Protein AF-A0A947YPZ5-F1 (afdb_monomer)

Secondary structure (DSSP, 8-state):
--------HHHHHHHHHHH-TT--HHHHHHHHHHHHHHHHHHHHHHHHHHHHHHHHHHHHHHHHHHHHHHTT--

Foldseek 3Di:
DDDDDDDDPVVVVVLCVVQDPPGDSVVVVVVVVVVVVVVVVVVVVVVVVVVVVVVVVVVVVVVVVVVVVVVVPD

Sequence (74 aa):
MKTEIVLSDDLLMTISRTVGKTGNYSEFVNNILRRYFTRTARSNQENRDLEILNQNSEYLNHEAEDVLAYQVML

Radius of gyration: 25.27 Å; Cα contacts (8 Å, |Δi|>4): 10; chains: 1; bounding box: 48×38×70 Å

pLDDT: mean 70.97, std 14.0, range [45.34, 89.62]

Structure (mmCIF, N/CA/C/O backbone):
data_AF-A0A947YPZ5-F1
#
_entry.id   AF-A0A947YPZ5-F1
#
loop_
_atom_site.group_PDB
_atom_site.id
_atom_site.type_symbol
_atom_site.label_atom_id
_atom_site.label_alt_id
_atom_site.label_comp_id
_atom_site.label_asym_id
_atom_site.label_entity_id
_atom_site.label_seq_id
_atom_site.pdbx_PDB_ins_code
_atom_site.Cartn_x
_atom_site.Cartn_y
_atom_site.Cartn_z
_atom_site.occupancy
_atom_site.B_iso_or_equiv
_atom_site.auth_seq_id
_atom_site.auth_comp_id
_atom_site.auth_asym_id
_atom_site.auth_atom_id
_atom_site.pdbx_PDB_model_num
ATOM 1 N N . MET A 1 1 ? -0.729 19.757 5.581 1.00 76.12 1 MET A N 1
ATOM 2 C CA . MET A 1 1 ? -2.056 20.153 5.056 1.00 76.12 1 MET A CA 1
ATOM 3 C C . MET A 1 1 ? -3.098 19.223 5.663 1.00 76.12 1 MET A C 1
ATOM 5 O O . MET A 1 1 ? -2.787 18.044 5.793 1.00 76.12 1 MET A O 1
ATOM 9 N N . LYS A 1 2 ? -4.265 19.725 6.090 1.00 80.75 2 LYS A N 1
ATOM 10 C CA . LYS A 1 2 ? -5.371 18.887 6.590 1.00 80.75 2 LYS A CA 1
ATOM 11 C C . LYS A 1 2 ? -6.375 18.694 5.454 1.00 80.75 2 LYS A C 1
ATOM 13 O O . LYS A 1 2 ? -6.807 19.682 4.871 1.00 80.75 2 LYS A O 1
ATOM 18 N N . THR A 1 3 ? -6.738 17.446 5.186 1.00 81.62 3 THR A N 1
ATOM 19 C CA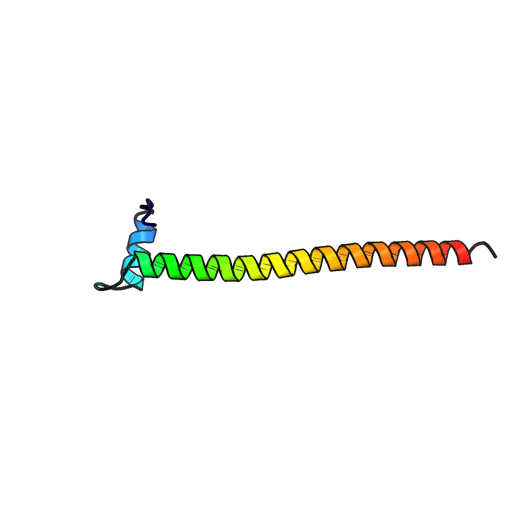 . THR A 1 3 ? -7.755 17.074 4.198 1.00 81.62 3 THR A CA 1
ATOM 20 C C . THR A 1 3 ? -8.750 16.143 4.875 1.00 81.62 3 THR A C 1
ATOM 22 O O . THR A 1 3 ? -8.344 15.263 5.633 1.00 81.62 3 THR A O 1
ATOM 25 N N . GLU A 1 4 ? -10.038 16.348 4.625 1.00 82.62 4 GLU A N 1
ATOM 26 C CA . GLU A 1 4 ? -11.108 15.480 5.116 1.00 82.62 4 GLU A CA 1
ATOM 27 C C . GLU A 1 4 ? -11.536 14.547 3.983 1.00 82.62 4 GLU A C 1
ATOM 29 O O . GLU A 1 4 ? -11.700 14.978 2.843 1.00 82.62 4 GLU A O 1
ATOM 34 N N . ILE A 1 5 ? -11.642 13.255 4.287 1.00 79.69 5 ILE A N 1
ATOM 35 C CA . ILE A 1 5 ? -12.009 12.213 3.330 1.00 79.69 5 ILE A CA 1
ATOM 36 C C . ILE A 1 5 ? -13.220 11.465 3.870 1.00 79.69 5 ILE A C 1
ATOM 38 O O . ILE A 1 5 ? -13.289 11.162 5.061 1.00 79.69 5 ILE A O 1
ATOM 42 N N . VAL A 1 6 ? -14.173 11.177 2.991 1.00 86.25 6 VAL A N 1
ATOM 43 C CA . VAL A 1 6 ? -15.335 10.358 3.332 1.00 86.25 6 VAL A CA 1
ATOM 44 C C . VAL A 1 6 ? -14.964 8.902 3.079 1.00 86.25 6 VAL A C 1
ATOM 46 O O .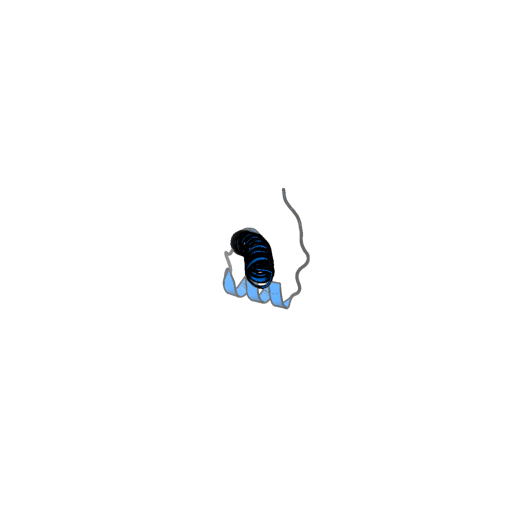 VAL A 1 6 ? -14.512 8.554 1.989 1.00 86.25 6 VAL A O 1
ATOM 49 N N . LEU A 1 7 ? -15.128 8.065 4.098 1.00 82.69 7 LEU A N 1
ATOM 50 C CA . LEU A 1 7 ? -14.925 6.620 4.035 1.00 82.69 7 LEU A CA 1
ATOM 51 C C . LEU A 1 7 ? -16.255 5.929 4.317 1.00 82.69 7 LEU A C 1
ATOM 53 O O . LEU A 1 7 ? -17.120 6.494 4.984 1.00 82.69 7 LEU A O 1
ATOM 57 N N . SER A 1 8 ? -16.408 4.710 3.817 1.00 89.62 8 SER A N 1
ATOM 58 C CA . SER A 1 8 ? -17.569 3.887 4.127 1.00 89.62 8 SER A CA 1
ATOM 59 C C . SER A 1 8 ? -17.571 3.451 5.598 1.00 89.62 8 SER A C 1
ATOM 61 O O . SER A 1 8 ? -16.516 3.319 6.232 1.00 89.62 8 SER A O 1
ATOM 63 N N . ASP A 1 9 ? -18.765 3.215 6.147 1.00 88.00 9 ASP A N 1
ATOM 64 C CA . ASP A 1 9 ? -18.941 2.858 7.560 1.00 88.00 9 ASP A CA 1
ATOM 65 C C . ASP A 1 9 ? -18.211 1.562 7.939 1.00 88.00 9 ASP A C 1
ATOM 67 O O . ASP A 1 9 ? -17.658 1.452 9.036 1.00 88.00 9 ASP A O 1
ATOM 71 N N . ASP A 1 10 ? -18.135 0.590 7.027 1.00 89.19 10 ASP A N 1
ATOM 72 C CA . ASP A 1 10 ? -17.420 -0.671 7.242 1.00 89.19 10 ASP A CA 1
ATOM 73 C C . ASP A 1 10 ? -15.907 -0.455 7.418 1.00 89.19 10 ASP A C 1
ATOM 75 O O . ASP A 1 10 ? -15.283 -1.051 8.308 1.00 89.19 10 ASP A O 1
ATOM 79 N N . LEU A 1 11 ? -15.318 0.456 6.636 1.00 83.69 11 LEU A N 1
ATOM 80 C CA . LEU A 1 11 ? -13.909 0.818 6.746 1.00 83.69 11 LEU A CA 1
ATOM 81 C C . LEU A 1 11 ? -13.641 1.577 8.042 1.00 83.69 11 LEU A C 1
ATOM 83 O O . LEU A 1 11 ? -12.684 1.253 8.745 1.00 83.69 11 LEU A O 1
ATOM 87 N N . LEU A 1 12 ? -14.500 2.533 8.407 1.00 85.94 12 LEU A N 1
ATOM 88 C CA . LEU A 1 12 ? -14.380 3.258 9.675 1.00 85.94 12 LEU A CA 1
ATOM 89 C C . LEU A 1 12 ? -14.456 2.307 10.872 1.00 85.94 12 LEU A C 1
ATOM 91 O O . LEU A 1 12 ? -13.637 2.401 11.790 1.00 85.94 12 LEU A O 1
ATOM 95 N N . MET A 1 13 ? -15.375 1.340 10.838 1.00 88.06 13 MET A N 1
ATOM 96 C CA . MET A 1 13 ? -15.513 0.340 11.894 1.00 88.06 13 MET A CA 1
ATOM 97 C C . MET A 1 13 ? -14.278 -0.568 11.971 1.00 88.06 13 MET A C 1
ATOM 99 O O . MET A 1 13 ? -13.775 -0.841 13.063 1.00 88.06 13 MET A O 1
ATOM 103 N N . THR A 1 14 ? -13.734 -0.982 10.828 1.00 87.56 14 THR A N 1
ATOM 104 C CA . THR A 1 14 ? -12.511 -1.797 10.757 1.00 87.56 14 THR A CA 1
ATOM 105 C C . THR A 1 14 ? -11.295 -1.044 11.294 1.00 87.56 14 THR A C 1
ATOM 107 O O . THR A 1 14 ? -10.536 -1.582 12.106 1.00 87.56 14 THR A O 1
ATOM 110 N N . ILE A 1 15 ? -11.139 0.226 10.911 1.00 86.38 15 ILE A N 1
ATOM 111 C CA . ILE A 1 15 ? -10.075 1.093 11.420 1.00 86.38 15 ILE A CA 1
ATOM 112 C C . ILE A 1 15 ? -10.237 1.252 12.933 1.00 86.38 15 ILE A C 1
ATOM 114 O O . ILE A 1 15 ? -9.296 0.965 13.665 1.00 86.38 15 ILE A O 1
ATOM 118 N N . SER A 1 16 ? -11.435 1.591 13.421 1.00 85.44 16 SER A N 1
ATOM 119 C CA . SER A 1 16 ? -11.697 1.792 14.855 1.00 85.44 16 SER A CA 1
ATOM 120 C C . SER A 1 16 ? -11.307 0.587 15.718 1.00 85.44 16 SER A C 1
ATOM 122 O O . SER A 1 16 ? -10.700 0.743 16.778 1.00 85.44 16 SER A O 1
ATOM 124 N N . ARG A 1 17 ? -11.587 -0.631 15.235 1.00 88.19 17 ARG A N 1
ATOM 125 C CA . ARG A 1 17 ? -11.203 -1.885 15.897 1.00 88.19 17 ARG A CA 1
ATOM 126 C C . ARG A 1 17 ? -9.691 -2.092 15.902 1.00 8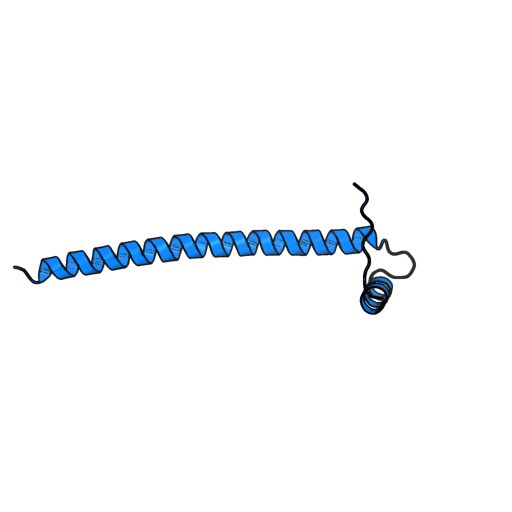8.19 17 ARG A C 1
ATOM 128 O O . ARG A 1 17 ? -9.164 -2.632 16.867 1.00 88.19 17 ARG A O 1
ATOM 135 N N . THR A 1 18 ? -9.013 -1.655 14.843 1.00 84.62 18 THR A N 1
ATOM 136 C CA . THR A 1 18 ? -7.568 -1.832 14.661 1.00 84.62 18 THR A CA 1
ATOM 137 C C . THR A 1 18 ? -6.753 -0.830 15.478 1.00 84.62 18 THR A C 1
ATOM 139 O O . THR A 1 18 ? -5.776 -1.219 16.111 1.00 84.62 18 THR A O 1
ATOM 142 N N . VAL A 1 19 ? -7.137 0.454 15.489 1.00 86.50 19 VAL A N 1
ATOM 143 C CA . VAL A 1 19 ? -6.404 1.493 16.242 1.00 86.50 19 VAL A CA 1
ATOM 144 C C . VAL A 1 19 ? -6.813 1.534 17.723 1.00 86.50 19 VAL A C 1
ATOM 146 O O . VAL A 1 19 ? -6.084 2.072 18.555 1.00 86.50 19 VAL A O 1
ATOM 149 N N . GLY A 1 20 ? -7.963 0.947 18.068 1.00 83.12 20 GLY A N 1
ATOM 150 C CA . GLY A 1 20 ? -8.500 0.931 19.426 1.00 83.12 20 GLY A CA 1
ATOM 151 C C . GLY A 1 20 ? -9.105 2.273 19.859 1.00 83.12 20 GLY A C 1
ATOM 152 O O . GLY A 1 20 ? -9.152 3.247 19.110 1.00 83.12 20 GLY A O 1
ATOM 153 N N . LYS A 1 21 ? -9.587 2.333 21.109 1.00 70.38 21 LYS A N 1
ATOM 154 C CA . LYS A 1 21 ? -10.371 3.472 21.636 1.00 70.38 21 LYS A CA 1
ATOM 155 C C . LYS A 1 21 ? -9.599 4.796 21.731 1.00 70.38 21 LYS A C 1
ATOM 157 O O . LYS A 1 21 ? -10.223 5.849 21.741 1.00 70.38 21 LYS A O 1
ATOM 162 N N . THR A 1 22 ? -8.272 4.750 21.818 1.00 67.88 22 THR A N 1
ATOM 163 C CA . THR A 1 22 ? -7.391 5.929 21.936 1.00 67.88 22 THR A CA 1
ATOM 164 C C . THR A 1 22 ? -6.567 6.168 20.670 1.00 67.88 22 THR A C 1
ATOM 166 O O . THR A 1 22 ? -5.605 6.932 20.686 1.00 67.88 22 THR A O 1
ATOM 169 N N . GLY A 1 23 ? -6.902 5.471 19.586 1.00 73.81 23 GLY A N 1
ATOM 170 C CA . GLY A 1 23 ? -6.132 5.472 18.357 1.00 73.81 23 GLY A CA 1
ATOM 171 C C . GLY A 1 23 ? -6.313 6.730 17.511 1.00 73.81 23 GLY A C 1
ATOM 172 O O . GLY A 1 23 ? -7.418 7.255 17.371 1.00 73.81 23 GLY A O 1
ATOM 173 N N . ASN A 1 24 ? -5.228 7.190 16.886 1.00 84.75 24 ASN A N 1
ATOM 174 C CA . ASN A 1 24 ? -5.264 8.300 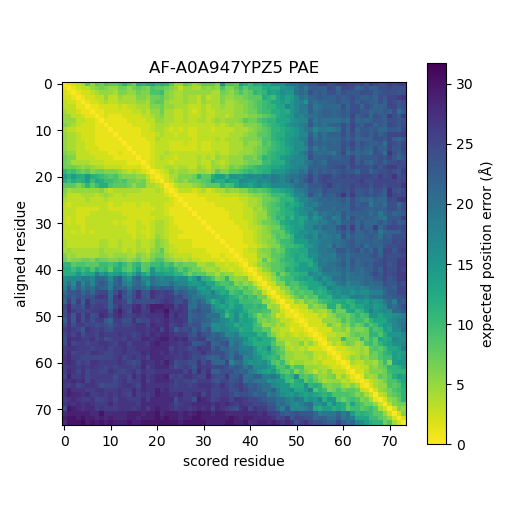15.942 1.00 84.75 24 ASN A CA 1
ATOM 175 C C . ASN A 1 24 ? -5.573 7.794 14.522 1.00 84.75 24 ASN A C 1
ATOM 177 O O . ASN A 1 24 ? -4.703 7.271 13.824 1.00 84.75 24 ASN A O 1
ATOM 181 N N . TYR A 1 25 ? -6.820 7.977 14.081 1.00 84.81 25 TYR A N 1
ATOM 182 C CA . TYR A 1 25 ? -7.289 7.584 12.745 1.00 84.81 25 TYR A CA 1
ATOM 183 C C . TYR A 1 25 ? -6.472 8.221 11.621 1.00 84.81 25 TYR A C 1
ATOM 185 O O . TYR A 1 25 ? -6.122 7.551 10.652 1.00 84.81 25 TYR A O 1
ATOM 193 N N . SER A 1 26 ? -6.149 9.508 11.759 1.00 84.12 26 SER A N 1
ATOM 194 C CA . SER A 1 26 ? -5.377 10.233 10.751 1.00 84.12 26 SER A CA 1
ATOM 195 C C . SER A 1 26 ? -3.979 9.640 10.622 1.00 84.12 26 SER A C 1
ATOM 197 O O . SER A 1 26 ? -3.509 9.386 9.515 1.00 84.12 26 SER A O 1
ATOM 199 N N . GLU A 1 27 ? -3.326 9.344 11.744 1.00 85.56 27 GLU A N 1
ATOM 200 C CA . GLU A 1 27 ? -2.001 8.723 11.750 1.00 85.56 27 GLU A CA 1
ATOM 201 C C . GLU A 1 27 ? -2.025 7.307 11.163 1.00 85.56 27 GLU A C 1
ATOM 203 O O . GLU A 1 27 ? -1.170 6.957 10.347 1.00 85.56 27 GLU A O 1
ATOM 208 N N . PHE A 1 28 ? -3.037 6.509 11.513 1.00 86.81 28 PHE A N 1
ATOM 209 C CA . PHE A 1 28 ? -3.214 5.162 10.976 1.00 86.81 28 PHE A CA 1
ATOM 210 C C . PHE A 1 28 ? -3.359 5.170 9.449 1.00 86.81 28 PHE A C 1
ATOM 212 O O . PHE A 1 28 ? -2.620 4.474 8.747 1.00 86.81 28 PHE A O 1
ATOM 219 N N . VAL A 1 29 ? -4.256 6.012 8.924 1.00 85.94 29 VAL A N 1
ATOM 220 C CA . VAL A 1 29 ? -4.476 6.153 7.478 1.00 85.94 29 VAL A CA 1
ATOM 221 C C . VAL A 1 29 ? -3.215 6.672 6.784 1.00 85.94 29 VAL A C 1
ATOM 223 O O . VAL A 1 29 ? -2.801 6.110 5.770 1.00 85.94 29 VAL A O 1
ATOM 226 N N . ASN A 1 30 ? -2.542 7.678 7.350 1.00 87.69 30 ASN A N 1
ATOM 227 C CA . ASN A 1 30 ? -1.294 8.203 6.789 1.00 87.69 30 ASN A CA 1
ATOM 228 C C . ASN A 1 30 ? -0.195 7.133 6.706 1.00 87.69 30 ASN A C 1
ATOM 230 O O . ASN A 1 30 ? 0.488 7.030 5.686 1.00 87.69 30 ASN A O 1
ATOM 234 N N . ASN A 1 31 ? -0.040 6.303 7.740 1.00 86.44 31 ASN A N 1
ATOM 235 C CA . ASN A 1 31 ? 0.949 5.226 7.749 1.00 86.44 31 ASN A CA 1
ATOM 236 C C . ASN A 1 31 ? 0.661 4.160 6.686 1.00 86.44 31 ASN A C 1
ATOM 238 O O . ASN A 1 31 ? 1.591 3.695 6.018 1.00 86.44 31 ASN A O 1
ATOM 242 N N . ILE A 1 32 ? -0.611 3.801 6.489 1.00 87.00 32 ILE A N 1
ATOM 243 C CA . ILE A 1 32 ? -1.021 2.878 5.423 1.00 87.00 32 ILE A CA 1
ATOM 244 C C . ILE A 1 32 ? -0.711 3.474 4.054 1.00 87.00 32 ILE A C 1
ATOM 246 O O . ILE A 1 32 ? -0.051 2.815 3.252 1.00 87.00 32 ILE A O 1
ATOM 250 N N . LEU A 1 33 ? -1.114 4.722 3.801 1.00 85.12 33 LEU A N 1
ATOM 251 C CA . LEU A 1 33 ? -0.858 5.395 2.526 1.00 85.12 33 LEU A CA 1
ATOM 252 C C . LEU A 1 33 ? 0.643 5.497 2.246 1.00 85.12 33 LEU A C 1
ATOM 254 O O . LEU A 1 33 ? 1.094 5.157 1.155 1.00 85.12 33 LEU A O 1
ATOM 258 N N . ARG A 1 34 ? 1.448 5.868 3.246 1.00 85.19 34 ARG A N 1
ATOM 259 C CA . ARG A 1 34 ? 2.908 5.933 3.107 1.00 85.19 34 ARG A CA 1
ATOM 260 C C . ARG A 1 34 ? 3.501 4.577 2.740 1.00 85.19 34 ARG A C 1
ATOM 262 O O . ARG A 1 34 ? 4.348 4.512 1.851 1.00 85.19 34 ARG A O 1
ATOM 269 N N . ARG A 1 35 ? 3.068 3.495 3.395 1.00 83.88 35 ARG A N 1
ATOM 270 C CA . ARG A 1 35 ? 3.518 2.130 3.076 1.00 83.88 35 ARG A CA 1
ATOM 271 C C . ARG A 1 35 ? 3.072 1.704 1.683 1.00 83.88 35 ARG A C 1
ATOM 273 O O . ARG A 1 35 ? 3.891 1.175 0.936 1.00 83.88 35 ARG A O 1
ATOM 280 N N . TYR A 1 36 ? 1.821 1.978 1.325 1.00 81.88 36 TYR A N 1
ATOM 281 C CA . TYR A 1 36 ? 1.263 1.688 0.009 1.00 81.88 36 TYR A CA 1
ATOM 282 C C . TYR A 1 36 ? 2.062 2.385 -1.093 1.00 81.88 36 TYR A C 1
ATOM 284 O O . TYR A 1 36 ? 2.563 1.720 -1.997 1.00 81.88 36 TYR A O 1
ATOM 292 N N . PHE A 1 37 ? 2.280 3.697 -0.982 1.00 79.94 37 PHE A N 1
ATOM 293 C CA . PHE A 1 37 ? 3.035 4.451 -1.980 1.00 79.94 37 PHE A CA 1
ATOM 294 C C . PHE A 1 37 ? 4.523 4.112 -1.978 1.00 79.94 37 PHE A C 1
ATOM 296 O O . PHE A 1 37 ? 5.113 4.055 -3.046 1.00 79.94 37 PHE A O 1
ATOM 303 N N . THR A 1 38 ? 5.134 3.807 -0.830 1.00 79.81 38 THR A N 1
ATOM 304 C CA . THR A 1 38 ? 6.538 3.350 -0.794 1.00 79.81 38 THR A CA 1
ATOM 305 C C . THR A 1 38 ? 6.694 2.003 -1.501 1.00 79.81 38 THR A C 1
ATOM 307 O O . THR A 1 38 ? 7.628 1.814 -2.276 1.00 79.81 38 THR A O 1
ATOM 310 N N . ARG A 1 39 ? 5.767 1.065 -1.267 1.00 76.94 39 ARG A N 1
ATOM 311 C CA . ARG A 1 39 ? 5.760 -0.243 -1.933 1.00 76.94 39 ARG A CA 1
ATOM 312 C C . ARG A 1 39 ? 5.470 -0.111 -3.427 1.00 76.94 39 ARG A C 1
ATOM 314 O O . ARG A 1 39 ? 6.146 -0.741 -4.228 1.00 76.94 39 ARG A O 1
ATOM 321 N N . THR A 1 40 ? 4.518 0.741 -3.794 1.00 71.69 40 THR A N 1
ATOM 322 C CA . THR A 1 40 ? 4.149 1.004 -5.192 1.00 71.69 40 THR A CA 1
ATOM 323 C C . THR A 1 40 ? 5.264 1.735 -5.935 1.00 71.69 40 THR A C 1
ATOM 325 O O . THR A 1 40 ? 5.546 1.409 -7.076 1.00 71.69 40 THR A O 1
ATOM 328 N N . ALA A 1 41 ? 5.960 2.678 -5.297 1.00 68.81 41 ALA A N 1
ATOM 329 C CA . ALA A 1 41 ? 7.110 3.357 -5.890 1.00 68.81 41 ALA A CA 1
ATOM 330 C C . ALA A 1 41 ? 8.267 2.385 -6.155 1.00 68.81 41 ALA A C 1
ATOM 332 O O . ALA A 1 41 ? 8.861 2.451 -7.226 1.00 68.81 41 ALA A O 1
ATOM 333 N N . ARG A 1 42 ? 8.535 1.456 -5.224 1.00 61.00 42 ARG A N 1
ATOM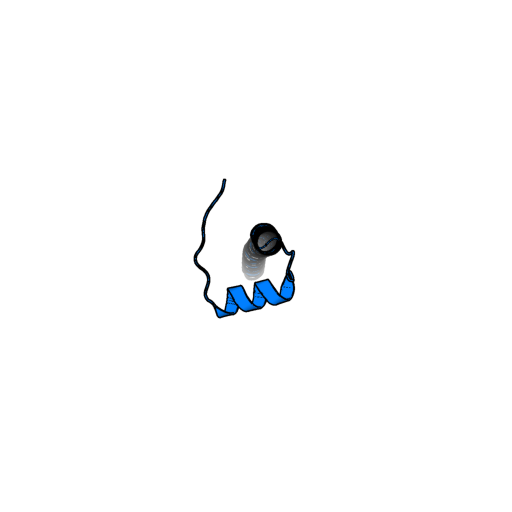 334 C CA . ARG A 1 42 ? 9.513 0.374 -5.424 1.00 61.00 42 ARG A CA 1
ATOM 335 C C . ARG A 1 42 ? 9.103 -0.564 -6.558 1.00 61.00 42 ARG A C 1
ATOM 337 O O . ARG A 1 42 ? 9.898 -0.789 -7.454 1.00 61.00 42 ARG A O 1
ATOM 344 N N . SER A 1 43 ? 7.848 -1.007 -6.585 1.00 58.25 43 SER A N 1
ATOM 345 C CA . SER A 1 43 ? 7.338 -1.886 -7.647 1.00 58.25 43 SER A CA 1
ATOM 346 C C . SER A 1 43 ? 7.282 -1.201 -9.020 1.00 58.25 43 SER A C 1
ATOM 348 O O . SER A 1 43 ? 7.576 -1.823 -10.031 1.00 58.25 43 SER A O 1
ATOM 350 N N . ASN A 1 44 ? 6.981 0.098 -9.079 1.00 54.81 44 ASN A N 1
ATOM 351 C CA . ASN A 1 44 ? 7.040 0.872 -10.321 1.00 54.81 44 ASN A CA 1
ATOM 352 C C . ASN A 1 44 ? 8.480 1.137 -10.776 1.00 54.81 44 ASN A C 1
ATOM 354 O O . ASN A 1 44 ? 8.705 1.357 -11.960 1.00 54.81 44 ASN A O 1
ATOM 358 N N . GLN A 1 45 ? 9.450 1.167 -9.861 1.00 55.62 45 GLN A N 1
ATOM 359 C CA . GLN A 1 45 ? 10.866 1.209 -10.218 1.00 55.62 45 GLN A CA 1
ATOM 360 C C . GLN A 1 45 ? 11.316 -0.151 -10.769 1.00 55.62 45 GLN A C 1
ATOM 362 O O . GLN A 1 45 ? 11.880 -0.182 -11.851 1.00 55.62 45 GLN A O 1
ATOM 367 N N . GLU A 1 46 ? 10.928 -1.255 -10.128 1.00 53.69 46 GLU A N 1
ATOM 368 C CA . GLU A 1 46 ? 11.166 -2.621 -10.622 1.00 53.69 46 GLU A CA 1
ATOM 369 C C . GLU A 1 46 ? 10.523 -2.873 -12.000 1.00 53.69 46 GLU A C 1
ATOM 371 O O . GLU A 1 46 ? 11.163 -3.451 -12.870 1.00 53.69 46 GLU A O 1
ATOM 376 N N . ASN A 1 47 ? 9.299 -2.391 -12.246 1.00 53.62 47 ASN A N 1
ATOM 377 C CA . ASN A 1 47 ? 8.650 -2.516 -13.558 1.00 53.62 47 ASN A CA 1
ATOM 378 C C . ASN A 1 47 ? 9.321 -1.656 -14.640 1.00 53.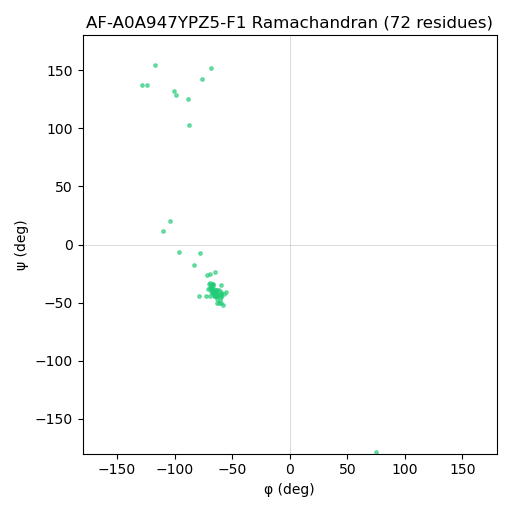62 47 ASN A C 1
ATOM 380 O O . ASN A 1 47 ? 9.447 -2.115 -15.768 1.00 53.62 47 ASN A O 1
ATOM 384 N N . ARG A 1 48 ? 9.794 -0.445 -14.308 1.00 54.16 48 ARG A N 1
ATOM 385 C CA . ARG A 1 48 ? 10.574 0.380 -15.250 1.00 54.16 48 ARG A CA 1
ATOM 386 C C . ARG A 1 48 ? 11.926 -0.251 -15.575 1.00 54.16 48 ARG A C 1
ATOM 388 O O . ARG A 1 48 ? 12.344 -0.230 -16.727 1.00 54.16 48 ARG A O 1
ATOM 395 N N . ASP A 1 49 ? 12.585 -0.842 -14.584 1.00 50.97 49 ASP A N 1
ATOM 396 C CA . ASP A 1 49 ? 13.853 -1.545 -14.782 1.00 50.97 49 ASP A CA 1
ATOM 397 C C . ASP A 1 49 ? 13.649 -2.829 -15.615 1.00 50.97 49 ASP A C 1
ATOM 399 O O . ASP A 1 49 ? 14.469 -3.135 -16.481 1.00 50.97 49 ASP A O 1
ATOM 403 N N . LEU A 1 50 ? 12.525 -3.539 -15.429 1.00 55.00 50 LEU A N 1
ATOM 404 C CA . LEU A 1 50 ? 12.114 -4.671 -16.273 1.00 55.00 50 LEU A CA 1
ATOM 405 C C . LEU A 1 50 ? 11.783 -4.250 -17.712 1.00 55.00 50 LEU A C 1
ATOM 407 O O . LEU A 1 50 ? 12.167 -4.953 -18.644 1.00 55.00 50 LEU A O 1
ATOM 411 N N . GLU A 1 51 ? 11.107 -3.118 -17.914 1.00 59.16 51 GLU A N 1
ATOM 412 C CA . GLU A 1 51 ? 10.834 -2.575 -19.253 1.00 59.16 51 GLU A CA 1
ATOM 413 C C . GLU A 1 51 ? 12.134 -2.222 -19.988 1.00 59.16 51 GLU A C 1
ATOM 415 O O . GLU A 1 51 ? 12.305 -2.611 -21.142 1.00 59.16 51 GLU A O 1
ATOM 420 N N . ILE A 1 52 ? 13.095 -1.585 -19.308 1.00 58.66 52 ILE A N 1
ATOM 421 C CA . ILE A 1 52 ? 14.419 -1.274 -19.874 1.00 58.66 52 ILE A CA 1
ATOM 422 C C . ILE A 1 52 ? 15.198 -2.559 -20.203 1.00 58.66 52 ILE A C 1
ATOM 424 O O . ILE A 1 52 ? 15.829 -2.651 -21.259 1.00 58.66 52 ILE A O 1
ATO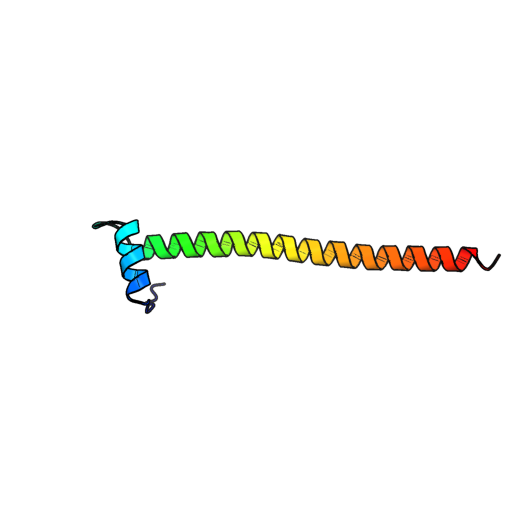M 428 N N . LEU A 1 53 ? 15.155 -3.570 -19.328 1.00 55.78 53 LEU A N 1
ATOM 429 C CA . LEU A 1 53 ? 15.829 -4.852 -19.553 1.00 55.78 53 LEU A CA 1
ATOM 430 C C . LEU A 1 53 ? 15.230 -5.623 -20.740 1.00 55.78 53 LEU A C 1
ATOM 432 O O . LEU A 1 53 ? 15.981 -6.159 -21.557 1.00 55.78 53 LEU A O 1
ATOM 436 N N . ASN A 1 54 ? 13.901 -5.656 -20.862 1.00 55.62 54 ASN A N 1
ATOM 437 C CA . ASN A 1 54 ? 13.222 -6.293 -21.991 1.00 55.62 54 ASN A CA 1
ATOM 438 C C . ASN A 1 54 ? 13.516 -5.562 -23.301 1.00 55.62 54 ASN A C 1
ATOM 440 O O . ASN A 1 54 ? 13.873 -6.210 -24.279 1.00 55.62 54 ASN A O 1
ATOM 444 N N . GLN A 1 55 ? 13.472 -4.228 -23.305 1.00 59.72 55 GLN A N 1
ATOM 445 C CA . GLN A 1 55 ? 13.771 -3.429 -24.494 1.00 59.72 55 GLN A CA 1
ATOM 446 C C . GLN A 1 55 ? 15.216 -3.642 -24.984 1.00 59.72 55 GLN A C 1
ATOM 448 O O . GLN A 1 55 ? 15.457 -3.773 -26.183 1.00 59.72 55 GLN A O 1
ATOM 453 N N . ASN A 1 56 ? 16.179 -3.752 -24.064 1.00 59.19 56 ASN A N 1
ATOM 454 C CA . ASN A 1 56 ? 17.562 -4.093 -24.410 1.00 59.19 56 ASN A CA 1
ATOM 455 C C . ASN A 1 56 ? 17.708 -5.547 -24.891 1.00 59.19 56 ASN A C 1
ATOM 457 O O . ASN A 1 5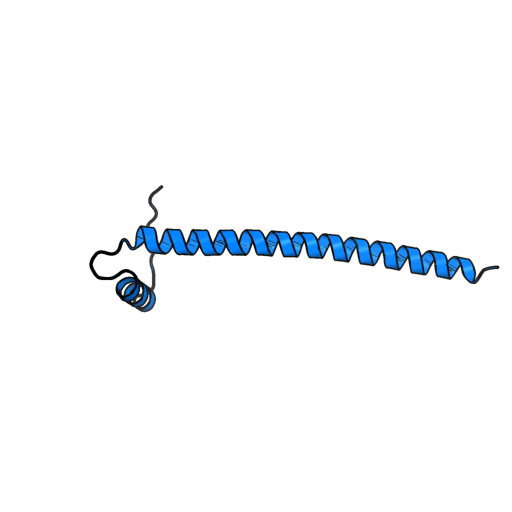6 ? 18.535 -5.825 -25.756 1.00 59.19 56 ASN A O 1
ATOM 461 N N . SER A 1 57 ? 16.913 -6.477 -24.357 1.00 54.41 57 SER A N 1
ATOM 462 C CA . SER A 1 57 ? 16.929 -7.885 -24.779 1.00 54.41 57 SER A CA 1
ATOM 463 C C . SER A 1 57 ? 16.342 -8.067 -26.180 1.00 54.41 57 SER A C 1
ATOM 465 O O . SER A 1 57 ? 16.876 -8.841 -26.968 1.00 54.41 57 SER A O 1
ATOM 467 N N . GLU A 1 58 ? 15.285 -7.328 -26.520 1.00 58.84 58 GLU A N 1
ATOM 468 C CA . GLU A 1 58 ? 14.724 -7.286 -27.876 1.00 58.84 58 GLU A CA 1
ATOM 469 C C . GLU A 1 58 ? 15.723 -6.698 -28.879 1.00 58.84 58 GLU A C 1
ATOM 471 O O . GLU A 1 58 ? 15.919 -7.269 -29.949 1.00 58.84 58 GLU A O 1
ATOM 476 N N . TYR A 1 59 ? 16.416 -5.616 -28.508 1.00 61.81 59 TYR A N 1
ATOM 477 C CA . TYR A 1 59 ? 17.471 -5.016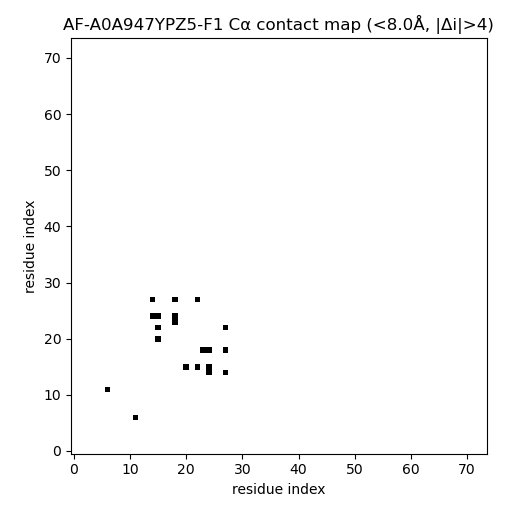 -29.328 1.00 61.81 59 TYR A CA 1
ATOM 478 C C . TYR A 1 59 ? 18.626 -5.996 -29.603 1.00 61.81 59 TYR A C 1
ATOM 480 O O . TYR A 1 59 ? 19.017 -6.187 -30.752 1.00 61.81 59 TYR A O 1
ATOM 488 N N . LEU A 1 60 ? 19.129 -6.676 -28.566 1.00 58.91 60 LEU A N 1
ATOM 489 C CA . LEU A 1 60 ? 20.216 -7.654 -28.701 1.00 58.91 60 LEU A CA 1
ATOM 490 C C . LEU A 1 60 ? 19.795 -8.919 -29.462 1.00 58.91 60 LEU A C 1
ATOM 492 O O . LEU A 1 60 ? 20.594 -9.468 -30.217 1.00 58.91 60 LEU A O 1
ATOM 496 N N . ASN A 1 61 ? 18.552 -9.381 -29.295 1.00 55.38 61 ASN A N 1
ATOM 497 C CA . ASN A 1 61 ? 18.019 -10.493 -30.083 1.00 55.38 61 ASN A CA 1
ATOM 498 C C . ASN A 1 61 ? 17.917 -10.122 -31.565 1.00 55.38 61 ASN A C 1
ATOM 500 O O . ASN A 1 61 ? 18.264 -10.935 -32.416 1.00 55.38 61 ASN A O 1
ATOM 504 N N . HIS A 1 62 ? 17.505 -8.891 -31.872 1.00 59.31 62 HIS A N 1
ATOM 505 C CA . HIS A 1 62 ? 17.434 -8.409 -33.245 1.00 59.31 62 HIS A CA 1
ATOM 506 C C . HIS A 1 62 ? 18.822 -8.292 -33.894 1.00 59.31 62 HIS A C 1
ATOM 508 O O . HIS A 1 62 ? 19.002 -8.731 -35.026 1.00 59.31 62 HIS A O 1
ATOM 514 N N . GLU A 1 63 ? 19.829 -7.789 -33.168 1.00 58.84 63 GLU A N 1
ATOM 515 C CA . GLU A 1 63 ? 21.222 -7.787 -33.645 1.00 58.84 63 GLU A CA 1
ATOM 516 C C . GLU A 1 63 ? 21.770 -9.209 -33.845 1.00 58.84 63 GLU A C 1
ATOM 518 O O . GLU A 1 63 ? 22.480 -9.472 -34.814 1.00 58.84 63 GLU A O 1
ATOM 523 N N . ALA A 1 64 ? 21.434 -10.154 -32.961 1.00 58.97 64 ALA A N 1
ATOM 524 C CA . ALA A 1 64 ? 21.846 -11.548 -33.108 1.00 58.97 64 ALA A CA 1
ATOM 525 C C . ALA A 1 64 ? 21.194 -12.222 -34.330 1.00 58.97 64 ALA A C 1
ATOM 527 O O . ALA A 1 64 ? 21.865 -12.968 -35.044 1.00 58.97 64 ALA A O 1
ATOM 528 N N . GLU A 1 65 ? 19.917 -11.943 -34.600 1.00 59.69 65 GLU A N 1
ATOM 529 C CA . GLU A 1 65 ? 19.220 -12.396 -35.810 1.00 59.69 65 GLU A CA 1
ATOM 530 C C . GLU A 1 65 ? 19.822 -11.785 -37.087 1.00 59.69 65 GLU A C 1
ATOM 532 O O . GLU A 1 65 ? 20.002 -12.499 -38.077 1.00 59.69 65 GLU A O 1
ATOM 537 N N . ASP A 1 66 ? 20.209 -10.507 -37.058 1.00 57.03 66 ASP A N 1
ATOM 538 C CA . ASP A 1 66 ? 20.849 -9.811 -38.184 1.00 57.03 66 ASP A CA 1
ATOM 539 C C . ASP A 1 66 ? 22.269 -10.347 -38.471 1.00 57.03 66 ASP A C 1
ATOM 541 O O . ASP A 1 66 ? 22.647 -10.604 -39.618 1.00 57.03 66 ASP A O 1
ATOM 545 N N . VAL A 1 67 ? 23.044 -10.648 -37.423 1.00 59.38 67 VAL A N 1
ATOM 546 C CA . VAL A 1 67 ? 24.360 -11.303 -37.551 1.00 59.38 67 VAL A CA 1
ATOM 547 C C . VAL A 1 67 ? 24.231 -12.733 -38.089 1.00 59.38 67 VAL A C 1
ATOM 549 O O . VAL A 1 67 ? 25.052 -13.158 -38.908 1.00 59.38 67 VAL A O 1
ATOM 552 N N . LEU A 1 68 ? 23.199 -13.480 -37.679 1.00 56.41 68 LEU A N 1
ATOM 553 C CA . LEU A 1 68 ? 22.912 -14.815 -38.218 1.00 56.41 68 LEU A CA 1
ATOM 554 C C . LEU A 1 68 ? 22.478 -14.759 -39.692 1.00 56.41 68 LEU A C 1
ATOM 556 O O . LEU A 1 68 ? 22.843 -15.650 -40.460 1.00 56.41 68 LEU A O 1
ATOM 560 N N . ALA A 1 69 ? 21.772 -13.707 -40.117 1.00 58.00 69 ALA A N 1
ATOM 561 C CA . ALA A 1 69 ? 21.407 -13.500 -41.519 1.00 58.00 69 ALA A CA 1
ATOM 562 C C . ALA A 1 69 ? 22.635 -13.232 -42.413 1.00 58.00 69 ALA A C 1
ATOM 564 O O . ALA A 1 69 ? 22.691 -13.717 -43.546 1.00 58.00 69 ALA A O 1
ATOM 565 N N . TYR A 1 70 ? 23.661 -12.551 -41.890 1.00 53.47 70 TYR A N 1
ATOM 566 C CA . TYR A 1 70 ? 24.928 -12.338 -42.603 1.00 53.47 70 TYR A CA 1
ATOM 567 C C . TYR A 1 70 ? 25.762 -13.617 -42.782 1.00 53.47 70 TYR A C 1
ATOM 569 O O . TYR A 1 70 ? 26.536 -13.711 -43.736 1.00 53.47 70 TYR A O 1
ATOM 577 N N . GLN A 1 71 ? 25.595 -14.627 -41.920 1.00 49.78 71 GLN A N 1
ATOM 578 C CA . GLN A 1 71 ? 26.315 -15.905 -42.031 1.00 49.78 71 GLN A CA 1
ATOM 579 C C . GLN A 1 71 ? 25.751 -16.850 -43.106 1.00 49.78 71 GLN A C 1
ATOM 581 O O . GLN A 1 71 ? 26.376 -17.866 -43.398 1.00 49.78 71 GLN A O 1
ATOM 586 N N . VAL A 1 72 ? 24.608 -16.524 -43.724 1.00 53.50 72 VAL A N 1
ATOM 587 C CA . VAL A 1 72 ? 23.989 -17.334 -44.795 1.00 53.50 72 VAL A CA 1
ATOM 588 C C . VAL A 1 72 ? 24.362 -16.830 -46.204 1.00 53.50 72 VAL A C 1
ATOM 590 O O . VAL A 1 72 ? 24.063 -17.494 -47.192 1.00 53.50 72 VAL A O 1
ATOM 593 N N . MET A 1 73 ? 25.054 -15.689 -46.325 1.00 52.88 73 MET A N 1
ATOM 594 C CA . MET A 1 73 ? 25.480 -15.112 -47.616 1.00 52.88 73 MET A CA 1
ATOM 595 C C . MET A 1 73 ? 26.977 -15.284 -47.954 1.00 52.88 73 MET A C 1
ATOM 597 O O . MET A 1 73 ? 27.485 -14.567 -48.818 1.00 52.88 73 MET A O 1
ATOM 601 N N . LEU A 1 74 ? 27.679 -16.242 -47.338 1.00 45.34 74 LEU A N 1
ATOM 602 C CA . LEU A 1 74 ? 29.032 -16.659 -47.750 1.00 45.34 74 LEU A CA 1
ATOM 603 C C . LEU A 1 74 ? 29.050 -18.091 -48.288 1.00 45.34 74 LEU A C 1
ATOM 605 O O . LEU A 1 74 ? 28.552 -18.992 -47.579 1.00 45.34 74 LEU A O 1
#

Mean predicted aligned error: 13.78 Å

Solvent-accessible surface area (backbone atoms only — not comparable to full-atom values): 4423 Å² total; per-residue (Å²): 137,90,80,89,79,92,74,57,70,69,57,53,53,52,48,46,68,71,54,40,98,86,42,59,64,70,59,52,52,49,54,50,51,52,50,51,51,54,52,48,53,51,51,54,47,52,50,52,52,49,50,54,52,51,56,53,49,54,52,52,50,51,52,51,53,52,54,55,57,60,66,72,78,115